Protein AF-A0A1G2HXZ3-F1 (afdb_monomer)

pLDDT: mean 89.96, std 11.36, range [38.47, 98.25]

Sequence (134 aa):
MKKTKTIWNWTISREELRNQVENYQDLKITKSYKRISVLIVSILLGFSIILALFGVYANIQDILYSLIIYIPILIFVYRGHRWAIITLIILWTVEKGYQLMLVGNIAPIIWWIIVMPYFYKALQVENERKRNIN

Radius of gyration: 16.01 Å; Cα contacts (8 Å, |Δi|>4): 112; chains: 1; bounding box: 40×25×49 Å

Organism: NCBI:txid1802206

Secondary structure (DSSP, 8-state):
------TT--PPPHHHHHHHHHTTTTS-TTT-HHHHHHHHHHHHHHHHHHHHHTTSS--HHHHHHHHHHHHHHHHHHHTT-HHHHHHHHHHHHHHHHHHHHHH-SSHHHHHHHHHHHHHHHHHHHHHHHHHHH-

Mean predicted aligned error: 4.97 Å

Foldseek 3Di:
DPPDPDLQDLDDDPVLLVCCLVCVPVDDLVSHLLSVLLVVVVVVLVVVCVCCVVVRHDPNVVSVVVCVVVVVLSVCSNVLPLVSLVVVLVVLVVVLVVVCVVPVDCVSVVVCSNNVSSSSSSNSSSVVNVVVVD

Solvent-accessible surface area (backbone atoms only — not comparable to full-atom values): 7436 Å² total; per-residue (Å²): 130,87,77,75,90,50,73,84,53,62,71,74,53,71,70,58,42,50,50,52,48,75,40,56,85,76,47,52,56,94,71,29,41,39,41,39,39,38,49,54,51,53,50,51,52,53,52,51,52,56,36,18,78,72,68,75,75,48,61,60,67,62,51,52,58,48,46,70,59,46,50,61,37,40,55,36,23,62,74,61,38,62,67,31,44,51,49,50,54,49,51,53,49,51,52,32,52,52,47,29,72,74,69,72,52,66,63,38,58,54,53,45,57,62,50,46,32,37,50,52,39,24,46,52,39,45,51,51,46,54,58,75,74,107

Structure (mmCIF, N/CA/C/O backbone):
data_AF-A0A1G2HXZ3-F1
#
_entry.id   AF-A0A1G2HXZ3-F1
#
loop_
_atom_site.group_PDB
_atom_site.id
_atom_site.type_symbo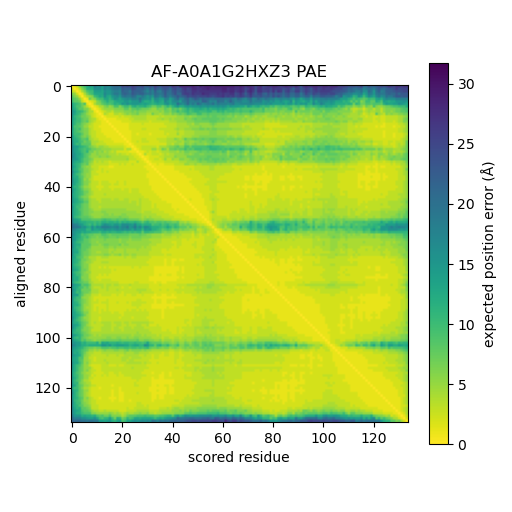l
_atom_site.label_atom_id
_atom_site.label_alt_id
_atom_site.label_comp_id
_atom_site.label_asym_id
_atom_site.label_entity_id
_atom_site.label_seq_id
_atom_site.pdbx_PDB_ins_code
_atom_site.Cartn_x
_atom_site.Cartn_y
_atom_site.Cartn_z
_atom_site.occupancy
_atom_site.B_iso_or_equiv
_atom_site.auth_seq_id
_atom_site.auth_comp_id
_atom_site.auth_asym_id
_atom_site.auth_atom_id
_atom_site.pdbx_PDB_model_num
ATOM 1 N N . MET A 1 1 ? 5.481 7.348 28.543 1.00 39.91 1 MET A N 1
ATOM 2 C CA . MET A 1 1 ? 6.538 7.510 27.514 1.00 39.91 1 MET A CA 1
ATOM 3 C C . MET A 1 1 ? 5.896 7.642 26.139 1.00 39.91 1 MET A C 1
ATOM 5 O O . MET A 1 1 ? 5.218 6.714 25.713 1.00 39.91 1 MET A O 1
ATOM 9 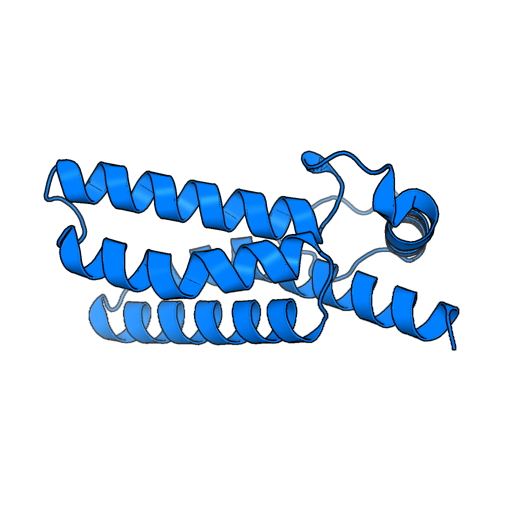N N . LYS A 1 2 ? 6.074 8.778 25.448 1.00 38.47 2 LYS A N 1
ATOM 10 C CA . LYS A 1 2 ? 5.674 8.918 24.036 1.00 38.47 2 LYS A CA 1
ATOM 11 C C . LYS A 1 2 ? 6.557 7.980 23.206 1.00 38.47 2 LYS A C 1
ATOM 13 O O . LYS A 1 2 ? 7.749 8.237 23.080 1.00 38.47 2 LYS A O 1
ATOM 18 N N . LYS A 1 3 ? 5.999 6.876 22.693 1.00 49.91 3 LYS A N 1
ATOM 19 C CA . LYS A 1 3 ? 6.715 5.999 21.752 1.00 49.91 3 LYS A CA 1
ATOM 20 C C . LYS A 1 3 ? 7.095 6.836 20.531 1.00 49.91 3 LYS A C 1
ATOM 22 O O . LYS A 1 3 ? 6.227 7.445 19.906 1.00 49.91 3 LYS A O 1
ATOM 27 N N . THR A 1 4 ? 8.385 6.912 20.231 1.00 47.41 4 THR A N 1
ATOM 28 C CA . THR A 1 4 ? 8.891 7.589 19.039 1.00 47.41 4 THR A CA 1
ATOM 29 C C . THR A 1 4 ? 8.277 6.938 17.798 1.00 47.41 4 THR A C 1
ATOM 31 O O . THR A 1 4 ? 8.188 5.714 17.695 1.00 47.41 4 THR A O 1
ATOM 34 N N . LYS A 1 5 ? 7.782 7.761 16.865 1.00 56.19 5 LYS A N 1
ATOM 35 C CA . LYS A 1 5 ? 7.239 7.304 15.579 1.00 56.19 5 LYS A CA 1
ATOM 36 C C . LYS A 1 5 ? 8.394 6.915 14.657 1.00 56.19 5 LYS A C 1
ATOM 38 O O . LYS A 1 5 ? 8.730 7.642 13.732 1.00 56.19 5 LYS A O 1
ATOM 43 N N . THR A 1 6 ? 9.041 5.795 14.940 1.00 61.72 6 THR A N 1
ATOM 44 C CA . THR A 1 6 ? 10.012 5.187 14.032 1.00 61.72 6 THR A CA 1
ATOM 45 C C . THR A 1 6 ? 9.283 4.416 12.935 1.00 61.72 6 THR A C 1
ATOM 47 O O . THR A 1 6 ? 8.293 3.730 13.194 1.00 61.72 6 THR A O 1
ATOM 50 N N . ILE A 1 7 ? 9.806 4.490 11.706 1.00 60.94 7 ILE A N 1
ATOM 51 C CA . ILE A 1 7 ? 9.363 3.669 10.561 1.00 60.94 7 ILE A CA 1
ATOM 52 C C . ILE A 1 7 ? 9.448 2.159 10.854 1.00 60.94 7 ILE A C 1
ATOM 54 O O . ILE A 1 7 ? 8.723 1.367 10.273 1.00 60.94 7 ILE A O 1
ATOM 58 N N . TRP A 1 8 ? 10.266 1.781 11.839 1.00 65.88 8 TRP A N 1
ATOM 59 C CA . TRP A 1 8 ? 10.457 0.420 12.340 1.00 65.88 8 TRP A CA 1
ATOM 60 C C . TRP A 1 8 ? 9.366 -0.074 13.294 1.00 65.88 8 TRP A C 1
ATOM 62 O O . TRP A 1 8 ? 9.415 -1.220 13.732 1.00 65.88 8 TRP A O 1
ATOM 72 N N . ASN A 1 9 ? 8.392 0.758 13.667 1.00 78.38 9 ASN A N 1
ATOM 73 C CA . ASN A 1 9 ? 7.335 0.318 14.568 1.00 78.38 9 ASN A CA 1
ATOM 74 C C . ASN A 1 9 ? 6.156 -0.276 13.785 1.00 78.38 9 ASN A C 1
ATOM 76 O O . ASN A 1 9 ? 5.306 0.456 13.274 1.00 78.38 9 ASN A O 1
ATOM 80 N N . TRP A 1 10 ? 6.076 -1.605 13.769 1.00 82.44 10 TRP A N 1
ATOM 81 C CA . TRP A 1 10 ? 4.990 -2.392 13.168 1.00 82.44 10 TRP A CA 1
ATOM 82 C C . TRP A 1 10 ? 3.729 -2.457 14.037 1.00 82.44 10 TRP A C 1
ATOM 84 O O . TRP A 1 10 ? 2.664 -2.869 13.579 1.00 82.44 10 TRP A O 1
ATOM 94 N N . THR A 1 11 ? 3.830 -2.035 15.297 1.00 84.56 11 THR A N 1
ATOM 95 C CA . THR A 1 11 ? 2.722 -2.075 16.252 1.00 84.56 11 THR A CA 1
ATOM 96 C C . THR A 1 11 ? 2.052 -0.716 16.368 1.00 84.56 11 THR A C 1
ATOM 98 O O . THR A 1 11 ? 2.704 0.333 16.368 1.00 84.56 11 THR A O 1
ATOM 101 N N . ILE A 1 12 ? 0.731 -0.726 16.478 1.00 87.62 12 ILE A N 1
ATOM 102 C CA . ILE A 1 12 ? -0.042 0.448 16.865 1.00 87.62 12 ILE A CA 1
ATOM 103 C C . ILE A 1 12 ? -0.159 0.496 18.395 1.00 87.62 12 ILE A C 1
ATOM 105 O O . ILE A 1 12 ? -0.265 -0.539 19.058 1.00 87.62 12 ILE A O 1
ATOM 109 N N . SER A 1 13 ? -0.108 1.688 18.992 1.00 90.38 13 SER A N 1
ATOM 110 C CA . SER A 1 13 ? -0.428 1.814 20.418 1.00 90.38 13 SER A CA 1
ATOM 111 C C . SER A 1 13 ? -1.935 1.629 20.626 1.00 90.38 13 SER A C 1
ATOM 113 O O . SER A 1 13 ? -2.724 1.935 19.736 1.00 90.38 13 SER A O 1
ATOM 115 N N . ARG A 1 14 ? -2.360 1.154 21.805 1.00 87.81 14 ARG A N 1
ATOM 116 C CA . ARG A 1 14 ? -3.796 0.986 22.100 1.00 87.81 14 ARG A CA 1
ATOM 117 C C . ARG A 1 14 ? -4.575 2.296 21.979 1.00 87.81 14 ARG A C 1
ATOM 119 O O . ARG A 1 14 ? -5.673 2.299 21.446 1.00 87.81 14 ARG A O 1
ATOM 126 N N . GLU A 1 15 ? -3.992 3.396 22.446 1.00 89.88 15 GLU A N 1
ATOM 127 C CA . GLU A 1 15 ? -4.592 4.730 22.352 1.00 89.88 15 GLU A CA 1
ATOM 128 C C . GLU A 1 15 ? -4.757 5.176 20.893 1.00 89.88 15 GLU A C 1
ATOM 130 O O . GLU A 1 15 ? -5.817 5.661 20.503 1.00 89.88 15 GLU A O 1
ATOM 135 N N . GLU A 1 16 ? -3.734 4.956 20.061 1.00 90.88 16 GLU A N 1
ATOM 136 C CA . GLU A 1 16 ? -3.788 5.304 18.643 1.00 90.88 16 GLU A CA 1
ATOM 137 C C . GLU A 1 16 ? -4.776 4.415 17.886 1.00 90.88 16 GLU A C 1
ATOM 139 O O . GLU A 1 16 ? -5.541 4.921 17.073 1.00 90.88 16 GLU A O 1
ATOM 144 N N . LEU A 1 17 ? -4.812 3.116 18.187 1.00 92.44 17 LEU A N 1
ATOM 145 C CA . LEU A 1 17 ? -5.774 2.173 17.622 1.00 92.44 17 LEU A CA 1
ATOM 146 C C . LEU A 1 17 ? -7.205 2.551 17.978 1.00 92.44 17 LEU A C 1
ATOM 148 O O . LEU A 1 17 ? -8.048 2.624 17.088 1.00 92.44 17 LEU A O 1
ATOM 152 N N . ARG A 1 18 ? -7.460 2.867 19.250 1.00 91.94 18 ARG A N 1
ATOM 153 C CA . ARG A 1 18 ? -8.768 3.337 19.703 1.00 91.94 18 ARG A CA 1
ATOM 154 C C . ARG A 1 18 ? -9.183 4.596 18.945 1.00 91.94 18 ARG A C 1
ATOM 156 O O . ARG A 1 18 ? -10.257 4.617 18.361 1.00 91.94 18 ARG A O 1
ATOM 163 N N . ASN A 1 19 ? -8.295 5.584 18.839 1.00 93.00 19 ASN A N 1
ATOM 164 C CA . ASN A 1 19 ? -8.565 6.804 18.081 1.00 93.00 19 ASN A CA 1
ATOM 165 C C . ASN A 1 19 ? -8.838 6.540 16.584 1.00 93.00 19 ASN A C 1
ATOM 167 O O . ASN A 1 19 ? -9.678 7.211 15.991 1.00 93.00 19 ASN A O 1
ATOM 171 N N . GLN A 1 20 ? -8.152 5.573 15.963 1.00 93.69 20 GLN A N 1
ATOM 172 C CA . GLN A 1 20 ? -8.405 5.171 14.570 1.00 93.69 20 GLN A CA 1
ATOM 173 C C . GLN A 1 20 ? -9.782 4.539 14.373 1.00 93.69 20 GLN A C 1
ATOM 175 O O . GLN A 1 20 ? -10.377 4.717 13.312 1.00 93.69 20 GLN A O 1
ATOM 180 N N . VAL A 1 21 ? -10.261 3.789 15.364 1.00 93.44 21 VAL A N 1
ATOM 181 C CA . VAL A 1 21 ? -11.560 3.111 15.320 1.00 93.44 21 VAL A CA 1
ATOM 182 C C . VAL A 1 21 ? -12.701 4.071 15.672 1.00 93.44 21 VAL A C 1
ATOM 184 O O . VAL A 1 21 ? -13.702 4.084 14.965 1.00 93.44 21 VAL A O 1
ATOM 187 N N . GLU A 1 22 ? -12.547 4.898 16.707 1.00 92.38 22 GLU A N 1
ATOM 188 C CA . GLU A 1 22 ? -13.573 5.854 17.154 1.00 92.38 22 GLU A CA 1
ATOM 189 C C . GLU A 1 22 ? -13.775 6.993 16.146 1.00 92.38 22 GLU A C 1
ATOM 191 O O . GLU A 1 22 ? -14.900 7.280 15.755 1.00 92.38 22 GLU A O 1
ATOM 196 N N . ASN A 1 23 ? -12.688 7.590 15.645 1.00 92.19 23 ASN A N 1
ATOM 197 C CA . ASN A 1 23 ? -12.739 8.719 14.704 1.00 92.19 23 ASN A CA 1
ATOM 198 C C . ASN A 1 23 ? -12.570 8.266 13.242 1.00 92.19 23 ASN A C 1
ATOM 200 O O . ASN A 1 23 ? -11.978 8.958 12.410 1.00 92.19 23 ASN A O 1
ATOM 204 N N . TYR A 1 24 ? -13.045 7.062 12.919 1.00 89.31 24 TYR A N 1
ATOM 205 C CA . TYR A 1 24 ? -12.722 6.356 11.678 1.00 89.31 24 TYR A CA 1
ATOM 206 C C . TYR A 1 24 ? -13.043 7.135 10.388 1.00 89.31 24 TYR A C 1
ATOM 208 O O . TYR A 1 24 ? -12.296 7.047 9.405 1.00 89.31 24 TYR A O 1
ATOM 216 N N . GLN A 1 25 ? -14.142 7.896 10.375 1.00 88.00 25 GLN A N 1
ATOM 217 C CA . GLN A 1 25 ? -14.547 8.710 9.220 1.00 88.00 25 GLN A CA 1
ATOM 218 C C . GLN A 1 25 ? -13.900 10.104 9.226 1.00 88.00 25 GLN A C 1
ATOM 220 O O . GLN A 1 25 ? -13.516 10.608 8.161 1.00 88.00 25 GLN A O 1
ATOM 225 N N . ASP A 1 26 ? -13.696 10.668 10.417 1.00 90.25 26 ASP A N 1
ATOM 226 C CA . ASP A 1 26 ? -13.281 12.060 10.636 1.00 90.25 26 ASP A CA 1
ATOM 227 C C . ASP A 1 26 ? -11.762 12.263 10.564 1.00 90.25 26 ASP A C 1
ATOM 229 O O . ASP A 1 26 ? -11.262 13.375 10.362 1.00 90.25 26 ASP A O 1
ATOM 233 N N . LEU A 1 27 ? -10.981 11.187 10.693 1.00 90.50 27 LEU 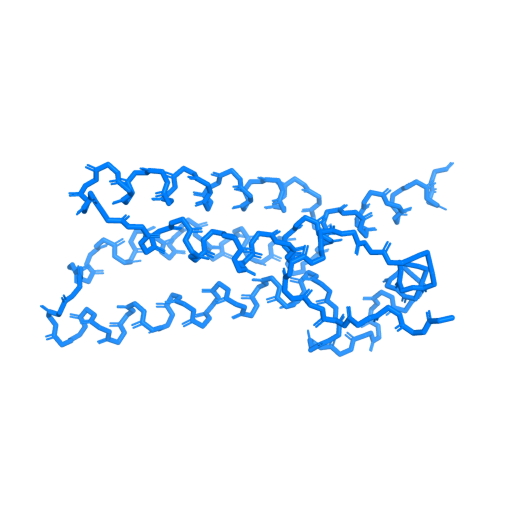A N 1
ATOM 234 C CA . LEU A 1 27 ? -9.528 11.270 10.611 1.00 90.50 27 LEU A CA 1
ATOM 235 C C . LEU A 1 27 ? -9.057 11.710 9.225 1.00 90.50 27 LEU A C 1
ATOM 237 O O . LEU A 1 27 ? -9.255 11.024 8.225 1.00 90.50 27 LEU A O 1
ATOM 241 N N . LYS A 1 28 ? -8.310 12.817 9.177 1.00 90.31 28 LYS A N 1
ATOM 242 C CA . LYS A 1 28 ? -7.645 13.315 7.960 1.00 90.31 28 LYS A CA 1
ATOM 243 C C . LYS A 1 28 ? -6.826 12.220 7.258 1.00 90.31 28 LYS A C 1
ATOM 245 O O . LYS A 1 28 ? -6.303 11.308 7.901 1.00 90.31 28 LYS A O 1
ATOM 250 N N . ILE A 1 29 ? -6.650 12.356 5.939 1.00 83.94 29 ILE A N 1
ATOM 251 C CA . ILE A 1 29 ? -5.886 11.412 5.096 1.00 83.94 29 ILE A CA 1
ATOM 252 C C . ILE A 1 29 ? -4.497 11.114 5.679 1.00 83.94 29 ILE A C 1
ATOM 254 O O . ILE A 1 29 ? -4.098 9.960 5.725 1.00 83.94 29 ILE A O 1
ATOM 258 N N . THR A 1 30 ? -3.806 12.126 6.208 1.00 85.38 30 THR A N 1
ATOM 259 C CA . THR A 1 30 ? -2.459 12.006 6.796 1.00 85.38 30 THR A CA 1
ATOM 260 C C . THR A 1 30 ? -2.415 11.327 8.165 1.00 85.38 30 THR A C 1
ATOM 262 O O . THR A 1 30 ? -1.332 11.077 8.691 1.00 85.38 30 THR A O 1
ATOM 265 N N . LYS A 1 31 ? -3.573 11.050 8.771 1.00 89.38 31 LYS A N 1
ATOM 266 C CA . LYS A 1 31 ? -3.680 10.381 10.071 1.00 89.38 31 LYS A CA 1
ATOM 267 C C . LYS A 1 31 ? -4.265 8.982 9.956 1.00 89.38 31 LYS A C 1
ATOM 269 O O . LYS A 1 31 ? -3.917 8.141 10.768 1.00 89.38 31 LYS A O 1
ATOM 274 N N . SER A 1 32 ? -5.133 8.719 8.984 1.00 93.94 32 SER A N 1
ATOM 275 C CA . SER A 1 32 ? -5.804 7.425 8.845 1.00 93.94 32 SER A CA 1
ATOM 276 C C . SER A 1 32 ? -4.912 6.395 8.151 1.00 93.94 32 SER A C 1
ATOM 278 O O . SER A 1 32 ? -4.549 6.587 6.993 1.00 93.94 32 SER A O 1
ATOM 280 N N . TYR A 1 33 ? -4.602 5.272 8.807 1.00 95.00 33 TYR A N 1
ATOM 281 C CA . TYR A 1 33 ? -3.680 4.271 8.244 1.00 95.00 33 TYR A CA 1
ATOM 282 C C . TYR A 1 33 ? -4.142 3.697 6.897 1.00 95.00 33 TYR A C 1
ATOM 284 O O . TYR A 1 33 ? -3.318 3.522 5.999 1.00 95.00 33 TYR A O 1
ATOM 292 N N . LYS A 1 34 ? -5.451 3.486 6.693 1.00 94.56 34 LYS A N 1
ATOM 293 C CA . LYS A 1 34 ? -5.981 3.046 5.387 1.00 94.56 34 LYS A CA 1
ATOM 294 C C . LYS A 1 34 ? -5.774 4.107 4.298 1.00 94.56 34 LYS A C 1
ATOM 296 O O . LYS A 1 34 ? -5.401 3.778 3.179 1.00 94.56 34 LYS A O 1
ATOM 301 N N . ARG A 1 35 ? -5.972 5.391 4.631 1.00 95.25 35 ARG A N 1
ATOM 302 C CA . ARG A 1 35 ? -5.835 6.505 3.679 1.00 95.25 35 ARG A CA 1
ATOM 303 C C . ARG A 1 35 ? -4.362 6.788 3.380 1.00 95.25 35 ARG A C 1
ATOM 305 O O . ARG A 1 35 ? -4.035 7.043 2.230 1.00 95.25 35 ARG A O 1
ATOM 312 N N . ILE A 1 36 ? -3.480 6.662 4.375 1.00 95.88 36 ILE A N 1
ATOM 313 C CA . ILE A 1 36 ? -2.022 6.707 4.191 1.00 95.88 36 ILE A CA 1
ATOM 314 C C . ILE A 1 36 ? -1.570 5.574 3.265 1.00 95.88 36 ILE A C 1
ATOM 316 O O . ILE A 1 36 ? -0.802 5.824 2.346 1.00 95.88 36 ILE A O 1
ATOM 320 N N . SER A 1 37 ? -2.078 4.354 3.466 1.00 96.69 37 SER A N 1
ATOM 321 C CA . SER A 1 37 ? -1.763 3.206 2.603 1.00 96.69 37 SER A CA 1
ATOM 322 C C . SER A 1 37 ? -2.118 3.491 1.142 1.00 96.69 37 SER A C 1
ATOM 324 O O . SER A 1 37 ? -1.287 3.296 0.260 1.00 96.69 37 SER A O 1
ATOM 326 N N . VAL A 1 38 ? -3.318 4.032 0.895 1.00 97.44 38 VAL A N 1
ATOM 327 C CA . VAL A 1 38 ? -3.745 4.449 -0.449 1.00 97.44 38 VAL A CA 1
ATOM 328 C C . VAL A 1 38 ? -2.845 5.548 -1.000 1.00 97.44 38 VAL A C 1
ATOM 330 O O . VAL A 1 38 ? -2.377 5.441 -2.126 1.00 97.44 38 VAL A O 1
ATOM 333 N N . LEU A 1 39 ? -2.563 6.576 -0.200 1.00 96.69 39 LEU A N 1
ATOM 334 C CA . LEU A 1 39 ? -1.744 7.708 -0.620 1.00 96.69 39 LEU A CA 1
ATOM 335 C C . LEU A 1 39 ? -0.331 7.275 -1.030 1.00 96.69 39 LEU A C 1
ATOM 337 O O . LEU A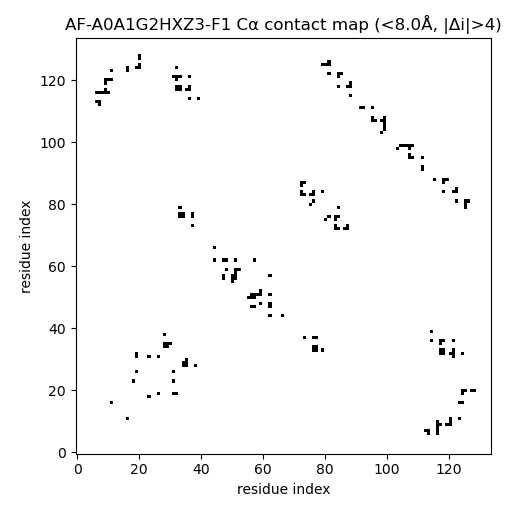 1 39 ? 0.143 7.700 -2.078 1.00 96.69 39 LEU A O 1
ATOM 341 N N . ILE A 1 40 ? 0.321 6.421 -0.236 1.00 95.81 40 ILE A N 1
ATOM 342 C CA . ILE A 1 40 ? 1.667 5.913 -0.530 1.00 95.81 40 ILE A CA 1
ATOM 343 C C . ILE A 1 40 ? 1.671 5.181 -1.871 1.00 95.81 40 ILE A C 1
ATOM 345 O O . ILE A 1 40 ? 2.483 5.502 -2.735 1.00 95.81 40 ILE A O 1
ATOM 349 N N . VAL A 1 41 ? 0.749 4.236 -2.072 1.00 96.44 41 VAL A N 1
ATOM 350 C CA . VAL A 1 41 ? 0.701 3.452 -3.314 1.00 96.44 41 VAL A CA 1
ATOM 351 C C . VAL A 1 41 ? 0.382 4.347 -4.509 1.00 96.44 41 VAL A C 1
ATOM 353 O O . VAL A 1 41 ? 1.053 4.244 -5.530 1.00 96.44 41 VAL A O 1
ATOM 356 N N . SER A 1 42 ? -0.571 5.273 -4.383 1.00 96.31 42 SER A N 1
ATOM 357 C CA . SER A 1 42 ? -0.903 6.212 -5.459 1.00 96.31 42 SER A CA 1
ATOM 358 C C . SER A 1 42 ? 0.276 7.109 -5.843 1.00 96.31 42 SER A C 1
ATOM 360 O O . SER A 1 42 ? 0.503 7.331 -7.030 1.00 96.31 42 SER A O 1
ATOM 362 N N . ILE A 1 43 ? 1.045 7.604 -4.866 1.00 95.88 43 ILE A N 1
ATOM 363 C CA . ILE A 1 43 ? 2.249 8.407 -5.132 1.00 95.88 43 ILE A CA 1
ATOM 364 C C . ILE A 1 43 ? 3.304 7.565 -5.849 1.00 95.88 43 ILE A C 1
ATOM 366 O O . ILE A 1 43 ? 3.886 8.032 -6.823 1.00 95.88 43 ILE A O 1
ATOM 370 N N . LEU A 1 44 ? 3.537 6.330 -5.399 1.00 93.69 44 LEU A N 1
ATOM 371 C CA . LEU A 1 44 ? 4.518 5.445 -6.023 1.00 93.69 44 LEU A CA 1
ATOM 372 C C . LEU A 1 44 ? 4.120 5.072 -7.454 1.00 93.69 44 LEU A C 1
ATOM 374 O O . LEU A 1 44 ? 4.964 5.138 -8.338 1.00 93.69 44 LEU A O 1
ATOM 378 N N . LEU A 1 45 ? 2.841 4.779 -7.708 1.00 93.75 45 LEU A N 1
ATOM 379 C CA . LEU A 1 45 ? 2.329 4.546 -9.061 1.00 93.75 45 LEU A CA 1
ATOM 380 C C . LEU A 1 45 ? 2.483 5.790 -9.944 1.00 93.75 45 LEU A C 1
ATOM 382 O O . LEU A 1 45 ? 2.952 5.682 -11.073 1.00 93.75 45 LEU A O 1
ATOM 386 N N . GLY A 1 46 ? 2.149 6.975 -9.424 1.00 94.25 46 GLY A N 1
ATOM 387 C CA . GLY A 1 46 ? 2.353 8.243 -10.130 1.00 94.25 46 GLY A CA 1
ATOM 388 C C . GLY A 1 46 ? 3.822 8.486 -10.476 1.00 94.25 46 GLY A C 1
ATOM 389 O O . GLY 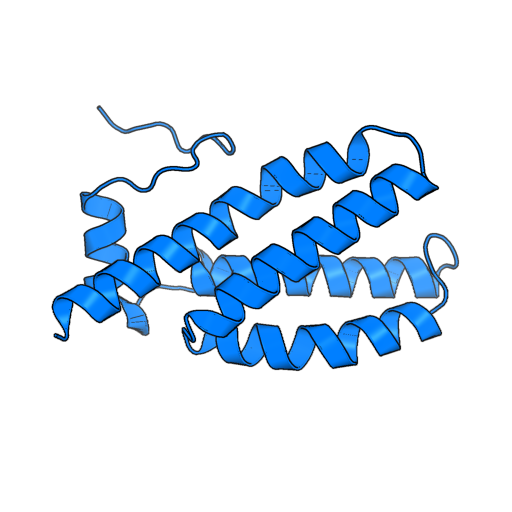A 1 46 ? 4.146 8.855 -11.603 1.00 94.25 46 GLY A O 1
ATOM 390 N N . PHE A 1 47 ? 4.723 8.209 -9.534 1.00 93.19 47 PHE A N 1
ATOM 391 C CA . PHE A 1 47 ? 6.161 8.308 -9.754 1.00 93.19 47 PHE A CA 1
ATOM 392 C C . PHE A 1 47 ? 6.651 7.302 -10.803 1.00 93.19 47 PHE A C 1
ATOM 394 O O . PHE A 1 47 ? 7.413 7.674 -11.692 1.00 93.19 47 PHE A O 1
ATOM 401 N N . SER A 1 48 ? 6.162 6.059 -10.772 1.00 91.12 48 SER A N 1
ATOM 402 C CA . SER A 1 48 ? 6.463 5.057 -11.799 1.00 91.12 48 SER A CA 1
ATOM 403 C C . SER A 1 48 ? 6.007 5.501 -13.191 1.00 91.12 48 SER A C 1
ATOM 405 O O . SER A 1 48 ? 6.773 5.347 -14.140 1.00 91.12 48 SER A O 1
ATOM 407 N N . ILE A 1 49 ? 4.812 6.096 -13.322 1.00 92.94 49 ILE A N 1
ATOM 408 C CA . ILE A 1 49 ? 4.322 6.648 -14.599 1.00 92.94 49 ILE A CA 1
ATOM 409 C C . ILE A 1 49 ? 5.289 7.711 -15.118 1.00 92.94 49 ILE A C 1
ATOM 411 O O . ILE A 1 49 ? 5.698 7.649 -16.275 1.00 92.94 49 ILE A O 1
ATOM 415 N N . ILE A 1 50 ? 5.685 8.660 -14.263 1.00 92.44 50 ILE A N 1
ATOM 416 C CA . ILE A 1 50 ? 6.630 9.719 -14.637 1.00 92.44 50 ILE A CA 1
ATOM 417 C C . ILE A 1 50 ? 7.934 9.102 -15.153 1.00 92.44 50 ILE A C 1
ATOM 419 O O . ILE A 1 50 ? 8.376 9.448 -16.242 1.00 92.44 50 ILE A O 1
ATOM 423 N N . LEU A 1 51 ? 8.521 8.142 -14.431 1.00 90.94 51 LEU A N 1
ATOM 424 C CA . LEU A 1 51 ? 9.764 7.488 -14.858 1.00 90.94 51 LEU A CA 1
ATOM 425 C C . LEU A 1 51 ? 9.631 6.723 -16.184 1.00 90.94 51 LEU A C 1
ATOM 427 O O . LEU A 1 51 ? 10.582 6.699 -16.966 1.00 90.94 51 LEU A O 1
ATOM 431 N N . ALA A 1 52 ? 8.477 6.110 -16.453 1.00 90.88 52 ALA A N 1
ATOM 432 C CA . ALA A 1 52 ? 8.222 5.437 -17.726 1.00 90.88 52 ALA A CA 1
ATOM 433 C C . ALA A 1 52 ? 8.093 6.411 -18.898 1.00 90.88 52 ALA A C 1
ATOM 435 O O . ALA A 1 52 ? 8.577 6.103 -19.984 1.00 90.88 52 ALA A O 1
ATOM 436 N N . LEU A 1 53 ? 7.515 7.599 -18.688 1.00 90.19 53 LEU A N 1
ATOM 437 C CA . LEU A 1 53 ? 7.454 8.638 -19.725 1.00 90.19 53 LEU A CA 1
ATOM 438 C C . LEU A 1 53 ? 8.851 9.105 -20.163 1.00 90.19 53 LEU A C 1
ATOM 440 O O . LEU A 1 53 ? 9.032 9.481 -21.316 1.00 90.19 53 LEU A O 1
ATOM 444 N N . PHE A 1 54 ? 9.840 9.035 -19.267 1.00 91.06 54 PHE A N 1
ATOM 445 C CA . PHE A 1 54 ? 11.246 9.324 -19.568 1.00 91.06 54 PHE A CA 1
ATOM 446 C C . PHE A 1 54 ? 12.066 8.081 -19.969 1.00 91.06 54 PHE A C 1
ATOM 448 O O . PHE A 1 54 ? 13.272 8.193 -20.172 1.00 91.06 54 PHE A O 1
ATOM 455 N N . GLY A 1 55 ? 11.448 6.898 -20.077 1.00 84.19 55 GLY A N 1
ATOM 456 C CA . GLY A 1 55 ? 12.115 5.663 -20.509 1.00 84.19 55 GLY A CA 1
ATOM 457 C C . GLY A 1 55 ? 13.122 5.072 -19.512 1.00 84.19 55 GLY A C 1
ATOM 458 O O . GLY A 1 55 ? 13.977 4.288 -19.910 1.00 84.19 55 GLY A O 1
ATOM 459 N N . VAL A 1 56 ? 13.051 5.439 -18.227 1.00 81.50 56 VAL A N 1
ATOM 460 C CA . VAL A 1 56 ? 14.088 5.104 -17.227 1.00 81.50 56 VAL A CA 1
ATOM 461 C C . VAL A 1 56 ? 13.830 3.777 -16.501 1.00 81.50 56 VAL A C 1
ATOM 463 O O . VAL A 1 56 ? 14.773 3.156 -16.018 1.00 81.50 56 VAL A O 1
ATOM 466 N N . TYR A 1 57 ? 12.570 3.345 -16.376 1.00 71.38 57 TYR A N 1
ATOM 467 C CA . TYR A 1 57 ? 12.203 2.292 -15.414 1.00 71.38 57 TYR A CA 1
ATOM 468 C C . TYR A 1 57 ? 11.389 1.127 -15.988 1.00 71.38 57 TYR A C 1
ATOM 470 O O . TYR A 1 57 ? 11.742 -0.028 -15.771 1.00 71.38 57 TYR A O 1
ATOM 478 N N . ALA A 1 58 ? 10.291 1.407 -16.687 1.00 77.06 58 ALA A N 1
ATOM 479 C CA . ALA A 1 58 ? 9.398 0.384 -17.225 1.00 77.06 58 ALA A CA 1
ATOM 480 C C . ALA A 1 58 ? 8.726 0.887 -18.502 1.00 77.06 58 ALA A C 1
ATOM 482 O O . ALA A 1 58 ? 8.622 2.098 -18.715 1.00 77.06 58 ALA A O 1
ATOM 483 N N . ASN A 1 59 ? 8.240 -0.039 -19.330 1.00 87.50 59 ASN A N 1
ATOM 484 C CA . ASN A 1 59 ? 7.381 0.322 -20.447 1.00 87.50 59 ASN A CA 1
ATOM 485 C C . ASN A 1 59 ? 6.047 0.860 -19.903 1.00 87.50 59 ASN A C 1
ATOM 487 O O . ASN A 1 59 ? 5.507 0.351 -18.917 1.00 87.50 59 ASN A O 1
ATOM 491 N N . ILE A 1 60 ? 5.491 1.881 -20.557 1.00 88.50 60 ILE A N 1
ATOM 492 C CA . ILE A 1 60 ? 4.192 2.449 -20.192 1.00 88.50 60 ILE A CA 1
ATOM 493 C C . ILE A 1 60 ? 3.079 1.388 -20.184 1.00 88.50 60 ILE A C 1
ATOM 495 O O . ILE A 1 60 ? 2.183 1.458 -19.346 1.00 88.50 60 ILE A O 1
ATOM 499 N N . GLN A 1 61 ? 3.158 0.371 -21.051 1.00 90.00 61 GLN A N 1
ATOM 500 C CA . GLN A 1 61 ? 2.183 -0.724 -21.105 1.00 90.00 61 GLN A CA 1
ATOM 501 C C . GLN A 1 61 ? 2.135 -1.531 -19.797 1.00 90.00 61 GLN A C 1
ATOM 503 O O . GLN A 1 61 ? 1.048 -1.775 -19.274 1.00 90.00 61 GLN A O 1
ATOM 508 N N . ASP A 1 62 ? 3.290 -1.862 -19.211 1.00 88.31 62 ASP A N 1
ATOM 509 C CA . ASP A 1 62 ? 3.372 -2.613 -17.947 1.00 88.31 62 ASP A CA 1
ATOM 510 C C . ASP A 1 62 ? 2.757 -1.827 -16.781 1.00 88.31 62 ASP A C 1
ATOM 512 O O . ASP A 1 62 ? 2.094 -2.375 -15.891 1.00 88.31 62 ASP A O 1
ATOM 516 N N . ILE A 1 63 ? 2.929 -0.504 -16.809 1.00 89.94 63 ILE A N 1
ATOM 517 C CA . ILE A 1 63 ? 2.337 0.392 -15.817 1.00 89.94 63 ILE A CA 1
ATOM 518 C C . ILE A 1 63 ? 0.820 0.452 -15.973 1.00 89.94 63 ILE A C 1
ATOM 520 O O . ILE A 1 63 ? 0.110 0.395 -14.969 1.00 89.94 63 ILE A O 1
ATOM 524 N N . LEU A 1 64 ? 0.303 0.517 -17.202 1.00 91.06 64 LEU A N 1
ATOM 525 C CA . LEU A 1 64 ? -1.141 0.504 -17.444 1.00 91.06 64 LEU A CA 1
ATOM 526 C C . LEU A 1 64 ? -1.789 -0.786 -16.919 1.00 91.06 64 LEU A C 1
ATOM 528 O O . LEU A 1 64 ? -2.821 -0.711 -16.248 1.00 91.06 64 LEU A O 1
ATOM 532 N N . TYR A 1 65 ? -1.166 -1.950 -17.131 1.00 92.12 65 TYR A N 1
ATOM 533 C CA . TYR A 1 65 ? -1.643 -3.207 -16.538 1.00 92.12 65 TYR A CA 1
ATOM 534 C C . TYR A 1 65 ? -1.632 -3.170 -15.009 1.00 92.12 65 TYR A C 1
ATOM 536 O O . TYR A 1 65 ? -2.605 -3.577 -14.369 1.00 92.12 65 TYR A O 1
ATOM 544 N N . SER A 1 66 ? -0.576 -2.613 -14.414 1.00 91.94 66 SER A N 1
ATOM 545 C CA . SER A 1 66 ? -0.498 -2.435 -12.962 1.00 91.94 66 SER A CA 1
ATOM 546 C C . SER A 1 66 ? -1.635 -1.548 -12.439 1.00 91.94 66 SER A C 1
ATOM 548 O O . SER A 1 66 ? -2.253 -1.876 -11.426 1.00 91.94 66 SER A O 1
ATOM 550 N N . LEU A 1 67 ? -1.980 -0.462 -13.139 1.00 93.88 67 LEU A N 1
ATOM 551 C CA . LEU A 1 67 ? -3.078 0.432 -12.749 1.00 93.88 67 LEU A CA 1
ATOM 552 C C . LEU A 1 67 ? -4.441 -0.270 -12.748 1.00 93.88 67 LEU A C 1
ATOM 554 O O . LEU A 1 67 ? -5.221 -0.055 -11.819 1.00 93.88 67 LEU A O 1
ATOM 558 N N . ILE A 1 68 ? -4.715 -1.131 -13.734 1.00 95.88 68 ILE A N 1
ATOM 559 C CA . ILE A 1 68 ? -5.969 -1.903 -13.813 1.00 95.88 68 ILE A CA 1
ATOM 560 C C . ILE A 1 68 ? -6.157 -2.775 -12.564 1.00 95.88 68 ILE A C 1
ATOM 562 O O . ILE A 1 68 ? -7.279 -2.929 -12.085 1.00 95.88 68 ILE A O 1
ATOM 566 N N . ILE A 1 69 ? -5.068 -3.307 -12.007 1.00 95.94 69 ILE A N 1
ATOM 567 C CA . ILE A 1 69 ? -5.099 -4.144 -10.802 1.00 95.94 69 ILE A CA 1
ATOM 568 C C . ILE A 1 69 ? -5.148 -3.282 -9.534 1.00 95.94 69 ILE A C 1
ATOM 570 O O . ILE A 1 69 ? -5.979 -3.509 -8.649 1.00 95.94 69 ILE A O 1
ATOM 574 N N . TYR A 1 70 ? -4.274 -2.280 -9.427 1.00 96.56 70 TYR A N 1
ATOM 575 C CA . TYR A 1 70 ? -4.131 -1.493 -8.205 1.00 96.56 70 TYR A CA 1
ATOM 576 C C . TYR A 1 70 ? -5.317 -0.558 -7.952 1.00 96.56 70 TYR A C 1
ATOM 578 O O . TYR A 1 70 ? -5.749 -0.452 -6.805 1.00 96.56 70 TYR A O 1
ATOM 586 N N . ILE A 1 71 ? -5.885 0.097 -8.971 1.00 97.19 71 ILE A N 1
ATOM 587 C CA . ILE A 1 71 ? -6.965 1.083 -8.775 1.00 97.19 71 ILE A CA 1
ATOM 588 C C . ILE A 1 71 ? -8.179 0.469 -8.048 1.00 97.19 71 ILE A C 1
ATOM 590 O O . ILE A 1 71 ? -8.578 1.023 -7.017 1.00 97.19 71 ILE A O 1
ATOM 594 N N . PRO A 1 72 ? -8.747 -0.675 -8.484 1.00 98.00 72 PRO A N 1
ATOM 595 C CA . PRO A 1 72 ? -9.847 -1.317 -7.766 1.00 98.00 72 PRO A CA 1
ATOM 596 C C . PRO A 1 72 ? -9.492 -1.651 -6.315 1.00 98.00 72 PRO A C 1
ATOM 598 O O . PRO A 1 72 ? -10.261 -1.337 -5.403 1.00 98.00 72 PRO A O 1
ATOM 601 N N . ILE A 1 73 ? -8.309 -2.229 -6.076 1.00 98.19 73 ILE A N 1
ATOM 602 C CA . ILE A 1 73 ? -7.845 -2.581 -4.726 1.00 98.19 73 ILE A CA 1
ATOM 603 C C . ILE A 1 73 ? -7.784 -1.330 -3.848 1.00 98.19 73 ILE A C 1
ATOM 605 O O . ILE A 1 73 ? -8.325 -1.331 -2.741 1.00 98.19 73 ILE A O 1
ATOM 609 N N . LEU A 1 74 ? -7.191 -0.243 -4.343 1.00 98.00 74 LEU A N 1
ATOM 610 C CA . LEU A 1 74 ? -7.059 1.011 -3.604 1.00 98.00 74 LEU A CA 1
ATOM 611 C C . LEU A 1 74 ? -8.413 1.647 -3.278 1.00 98.00 74 LEU A C 1
ATOM 613 O O . LEU A 1 74 ? -8.586 2.149 -2.166 1.00 98.00 74 LEU A O 1
ATOM 617 N N . ILE A 1 75 ? -9.396 1.569 -4.180 1.00 98.00 75 ILE A N 1
ATOM 618 C CA . ILE A 1 75 ? -10.770 2.022 -3.907 1.00 98.00 75 ILE A CA 1
ATOM 619 C C . ILE A 1 75 ? -11.368 1.233 -2.734 1.00 98.00 75 ILE A C 1
ATOM 621 O O . ILE A 1 75 ? -11.932 1.820 -1.803 1.00 98.00 75 ILE A O 1
ATOM 625 N N . PHE A 1 76 ? -11.223 -0.093 -2.727 1.00 97.94 76 PHE A N 1
ATOM 626 C CA . PHE A 1 76 ? -11.731 -0.925 -1.634 1.00 97.94 76 PHE A CA 1
ATOM 627 C C . PHE A 1 76 ? -10.957 -0.732 -0.322 1.00 97.94 76 PHE A C 1
ATOM 629 O O . PHE A 1 76 ? -11.570 -0.730 0.750 1.00 97.94 76 PHE A O 1
ATOM 636 N N . VAL A 1 77 ? -9.643 -0.502 -0.374 1.00 97.75 77 VAL A N 1
ATOM 637 C CA . VAL A 1 77 ? -8.832 -0.143 0.803 1.00 97.75 77 VAL A CA 1
ATOM 638 C C . VAL A 1 77 ? -9.281 1.202 1.372 1.00 97.75 77 VAL A C 1
ATOM 640 O O . VAL A 1 77 ? -9.473 1.320 2.583 1.00 97.75 77 VAL A O 1
ATOM 643 N N . TYR A 1 78 ? -9.539 2.199 0.522 1.00 96.19 78 TYR A N 1
ATOM 644 C CA . TYR A 1 78 ? -10.053 3.503 0.948 1.00 96.19 78 TYR A CA 1
ATOM 645 C C . TYR A 1 78 ? -11.392 3.370 1.695 1.00 96.19 78 TYR A C 1
ATOM 647 O O . TYR A 1 78 ? -11.611 3.998 2.742 1.00 96.19 78 TYR A O 1
ATOM 655 N N . ARG A 1 79 ? -12.261 2.477 1.206 1.00 94.69 79 ARG A N 1
ATOM 656 C CA . ARG A 1 79 ? -13.541 2.112 1.837 1.00 94.69 79 ARG A CA 1
ATOM 657 C C . ARG A 1 79 ? -13.397 1.248 3.098 1.00 94.69 79 ARG A C 1
ATOM 659 O O . ARG A 1 79 ? -14.385 1.042 3.794 1.00 94.69 79 ARG A O 1
ATOM 666 N N . GLY A 1 80 ? -12.196 0.784 3.443 1.00 93.31 80 GLY A N 1
ATOM 667 C CA . GLY A 1 80 ? -11.970 -0.038 4.636 1.00 93.31 80 GLY A CA 1
ATOM 668 C C . GLY A 1 80 ? -12.362 -1.501 4.469 1.00 93.31 80 GLY A C 1
ATOM 669 O O . GLY A 1 80 ? -12.800 -2.145 5.424 1.00 93.31 80 GLY A O 1
ATOM 670 N N . HIS A 1 81 ? -12.277 -2.042 3.255 1.00 95.88 81 HIS A N 1
ATOM 671 C CA . HIS A 1 81 ? -12.554 -3.452 3.029 1.00 95.88 81 HIS A CA 1
ATOM 672 C C . HIS A 1 81 ? -11.356 -4.301 3.480 1.00 95.88 81 HIS A C 1
ATOM 674 O O . HIS A 1 81 ? -10.319 -4.322 2.818 1.00 95.88 81 HIS A O 1
ATOM 680 N N . ARG A 1 82 ? -11.502 -5.037 4.595 1.00 95.56 82 ARG A N 1
ATOM 681 C CA . ARG A 1 82 ? -10.444 -5.898 5.173 1.00 95.56 82 ARG A CA 1
ATOM 682 C C . ARG A 1 82 ? -9.738 -6.764 4.125 1.00 95.56 82 ARG A C 1
ATOM 684 O O . ARG A 1 82 ? -8.513 -6.817 4.110 1.00 95.56 82 ARG A O 1
ATOM 691 N N . TRP A 1 83 ? -10.499 -7.434 3.258 1.00 97.19 83 TRP A N 1
ATOM 692 C CA . TRP A 1 83 ? -9.915 -8.327 2.256 1.00 97.19 83 TRP A CA 1
ATOM 693 C C . TRP A 1 83 ? -9.089 -7.577 1.215 1.00 97.19 83 TRP A C 1
ATOM 695 O O . TRP A 1 83 ? -8.069 -8.096 0.798 1.00 97.19 83 TRP A O 1
ATOM 705 N N . ALA A 1 84 ? -9.445 -6.334 0.879 1.00 98.00 84 ALA A N 1
ATOM 706 C CA . ALA A 1 84 ? -8.647 -5.538 -0.049 1.00 98.00 84 ALA A CA 1
ATOM 707 C C . ALA A 1 84 ? -7.305 -5.118 0.564 1.00 98.00 84 ALA A C 1
ATOM 709 O O . ALA A 1 84 ? -6.305 -5.071 -0.142 1.00 98.00 84 ALA A O 1
ATOM 710 N N . ILE A 1 85 ? -7.253 -4.878 1.880 1.00 98.00 85 ILE A N 1
ATOM 711 C CA . ILE A 1 85 ? -5.986 -4.619 2.585 1.00 98.00 85 ILE A CA 1
ATOM 712 C C . ILE A 1 85 ? -5.099 -5.867 2.567 1.00 98.00 85 ILE A C 1
ATOM 714 O O . ILE A 1 85 ? -3.903 -5.764 2.318 1.00 98.00 85 ILE A O 1
ATOM 718 N N . ILE A 1 86 ? -5.683 -7.049 2.788 1.00 98.25 86 ILE A N 1
ATOM 719 C CA . ILE A 1 86 ? -4.955 -8.324 2.700 1.00 98.25 86 ILE A CA 1
ATOM 720 C C . ILE A 1 86 ? -4.434 -8.542 1.275 1.00 98.25 86 ILE A C 1
ATOM 722 O O . ILE A 1 86 ? -3.257 -8.845 1.099 1.00 98.25 86 ILE A O 1
ATOM 726 N N . THR A 1 87 ? -5.271 -8.331 0.257 1.00 98.19 87 THR A N 1
ATOM 727 C CA . THR A 1 87 ? -4.856 -8.418 -1.148 1.00 98.19 87 THR A CA 1
ATOM 728 C C . THR A 1 87 ? -3.736 -7.431 -1.460 1.00 98.19 87 THR A C 1
ATOM 730 O O . THR A 1 87 ? -2.765 -7.821 -2.098 1.00 98.19 87 THR A O 1
ATOM 733 N N . LEU A 1 88 ? -3.817 -6.189 -0.970 1.00 98.19 88 LEU A N 1
ATOM 734 C CA . LEU A 1 88 ? -2.765 -5.188 -1.148 1.00 98.19 88 LEU A CA 1
ATOM 735 C C . LEU A 1 88 ? -1.436 -5.644 -0.528 1.00 98.19 88 LEU A C 1
ATOM 737 O O . LEU A 1 88 ? -0.394 -5.517 -1.161 1.00 98.19 88 LEU A O 1
ATOM 741 N N . ILE A 1 89 ? -1.475 -6.207 0.682 1.00 98.12 89 ILE A N 1
ATOM 742 C CA . ILE A 1 89 ? -0.300 -6.769 1.362 1.00 98.12 89 ILE A CA 1
ATOM 743 C C . ILE A 1 89 ? 0.339 -7.888 0.533 1.00 98.12 89 ILE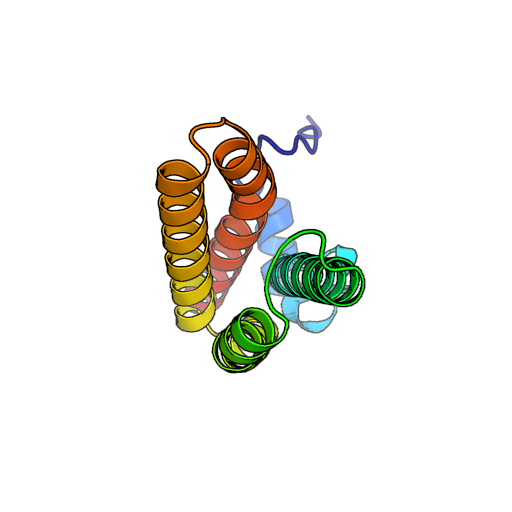 A C 1
ATOM 745 O O . ILE A 1 89 ? 1.559 -7.899 0.352 1.00 98.12 89 ILE A O 1
ATOM 749 N N . ILE A 1 90 ? -0.474 -8.826 0.043 1.00 98.19 90 ILE A N 1
ATOM 750 C CA . ILE A 1 90 ? 0.000 -9.960 -0.756 1.00 98.19 90 ILE A CA 1
ATOM 751 C C . ILE A 1 90 ? 0.613 -9.450 -2.058 1.00 98.19 90 ILE A C 1
ATOM 753 O O . ILE A 1 90 ? 1.759 -9.778 -2.351 1.00 98.19 90 ILE A O 1
ATOM 757 N N . LEU A 1 91 ? -0.114 -8.607 -2.794 1.00 96.94 91 LEU A N 1
ATOM 758 C CA . LEU A 1 91 ? 0.326 -8.062 -4.075 1.00 96.94 91 LEU A CA 1
ATOM 759 C C . LEU A 1 91 ? 1.644 -7.295 -3.931 1.00 96.94 91 LEU A C 1
ATOM 761 O O . LEU A 1 91 ? 2.595 -7.580 -4.652 1.00 96.94 91 LEU A O 1
ATOM 765 N N . TRP A 1 92 ? 1.736 -6.402 -2.941 1.00 96.94 92 TRP A N 1
ATOM 766 C CA . TRP A 1 92 ? 2.958 -5.650 -2.655 1.00 96.94 92 TRP A CA 1
ATOM 767 C C . TRP A 1 92 ? 4.138 -6.566 -2.320 1.00 96.94 92 TRP A C 1
ATOM 769 O O . TRP A 1 92 ? 5.255 -6.350 -2.781 1.00 96.94 92 TRP A O 1
ATOM 779 N N . THR A 1 93 ? 3.903 -7.616 -1.532 1.00 97.44 93 THR A N 1
ATOM 780 C CA . THR A 1 93 ? 4.955 -8.565 -1.144 1.00 97.44 93 THR A CA 1
ATOM 781 C C . THR A 1 93 ? 5.436 -9.391 -2.333 1.00 97.44 93 THR A C 1
ATOM 783 O O . THR A 1 93 ? 6.643 -9.526 -2.523 1.00 97.44 93 THR A O 1
ATOM 786 N N . VAL A 1 94 ? 4.515 -9.899 -3.156 1.00 96.88 94 VAL A N 1
ATOM 787 C CA . VAL A 1 94 ? 4.844 -10.648 -4.377 1.00 96.88 94 VAL A CA 1
ATOM 788 C C . VAL A 1 94 ? 5.616 -9.765 -5.353 1.00 96.88 94 VAL A C 1
ATOM 790 O O . VAL A 1 94 ? 6.650 -10.189 -5.859 1.00 96.88 94 VAL A O 1
ATOM 793 N N . GLU A 1 95 ? 5.179 -8.523 -5.564 1.00 93.69 95 GLU A N 1
ATOM 794 C CA . GLU A 1 95 ? 5.855 -7.581 -6.459 1.00 93.69 95 GLU A CA 1
ATOM 795 C C . GLU A 1 95 ? 7.287 -7.282 -5.996 1.00 93.69 95 GLU A C 1
ATOM 797 O O . GLU A 1 95 ? 8.219 -7.348 -6.796 1.00 93.69 95 GLU A O 1
ATOM 802 N N . LYS A 1 96 ? 7.502 -7.002 -4.701 1.00 94.81 96 LYS A N 1
ATOM 803 C CA . LYS A 1 96 ? 8.856 -6.751 -4.176 1.00 94.81 96 LYS A CA 1
ATOM 804 C C . LYS A 1 96 ? 9.725 -8.003 -4.160 1.00 94.81 96 LYS A C 1
ATOM 806 O O . LYS A 1 96 ? 10.921 -7.888 -4.417 1.00 94.81 96 LYS A O 1
ATOM 811 N N . GLY A 1 97 ? 9.142 -9.180 -3.934 1.00 95.25 97 GLY A N 1
ATOM 812 C CA . GLY A 1 97 ? 9.833 -10.461 -4.085 1.00 95.25 97 GLY A CA 1
ATOM 813 C C . GLY A 1 97 ? 10.289 -10.699 -5.526 1.00 95.25 97 GLY A C 1
ATOM 814 O O . GLY A 1 97 ? 11.456 -11.000 -5.760 1.00 95.25 97 GLY A O 1
ATOM 815 N N . TYR A 1 98 ? 9.405 -10.472 -6.498 1.00 93.31 98 TYR A N 1
ATOM 816 C CA . TYR A 1 98 ? 9.733 -10.576 -7.920 1.00 93.31 98 TYR A CA 1
ATOM 817 C C . TYR A 1 98 ? 10.805 -9.559 -8.336 1.00 93.31 98 TYR A C 1
ATOM 819 O O . TYR A 1 98 ? 11.795 -9.917 -8.969 1.00 93.31 98 TYR A O 1
ATOM 827 N N . GLN A 1 99 ? 10.679 -8.302 -7.904 1.00 91.50 99 GLN A N 1
ATOM 828 C CA . GLN A 1 99 ? 11.670 -7.261 -8.177 1.00 91.50 99 GLN A CA 1
ATOM 829 C C . GLN A 1 99 ? 13.046 -7.591 -7.578 1.00 91.50 99 GLN A C 1
ATOM 831 O O . GLN A 1 99 ? 14.071 -7.336 -8.209 1.00 91.50 99 GLN A O 1
ATOM 836 N N . LEU A 1 100 ? 13.080 -8.178 -6.378 1.00 94.19 100 LEU A N 1
ATOM 837 C CA . LEU A 1 100 ? 14.314 -8.648 -5.751 1.00 94.19 100 LEU A CA 1
ATOM 838 C C . LEU A 1 100 ? 14.996 -9.734 -6.596 1.00 94.19 100 LEU A C 1
ATOM 840 O O . LEU A 1 100 ? 16.208 -9.668 -6.783 1.00 94.19 100 LEU A O 1
ATOM 844 N N . MET A 1 101 ? 14.227 -10.684 -7.141 1.00 93.31 101 MET A N 1
ATOM 845 C CA . MET A 1 101 ? 14.753 -11.739 -8.018 1.00 93.31 101 MET A CA 1
ATOM 846 C C . MET A 1 101 ? 15.309 -11.190 -9.338 1.00 93.31 101 MET A C 1
ATOM 848 O O . MET A 1 101 ? 16.290 -11.727 -9.843 1.00 93.31 101 MET A O 1
ATOM 852 N N . LEU A 1 102 ? 14.707 -10.129 -9.886 1.00 89.81 102 LEU A N 1
ATOM 853 C CA . LEU A 1 102 ? 15.147 -9.524 -11.147 1.00 89.81 102 LEU A CA 1
ATOM 854 C C 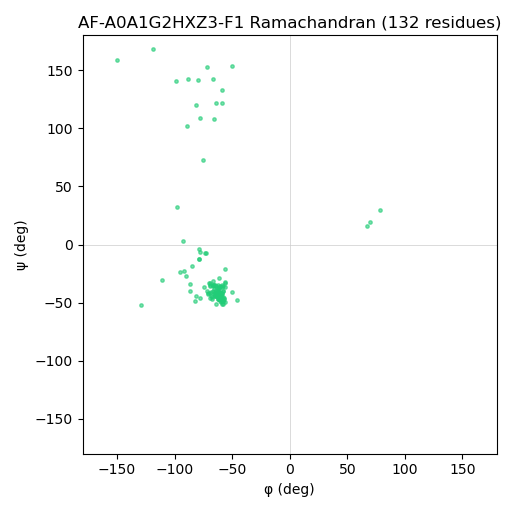. LEU A 1 102 ? 16.387 -8.636 -11.001 1.00 89.81 102 LEU A C 1
ATOM 856 O O . LEU A 1 102 ? 17.287 -8.695 -11.833 1.00 89.81 102 LEU A O 1
ATOM 860 N N . VAL A 1 103 ? 16.413 -7.769 -9.985 1.00 87.19 103 VAL A N 1
ATOM 861 C CA . VAL A 1 103 ? 17.433 -6.709 -9.868 1.00 87.19 103 VAL A CA 1
ATOM 862 C C . VAL A 1 103 ? 18.610 -7.142 -8.986 1.00 87.19 103 VAL A C 1
ATOM 864 O O . VAL A 1 103 ? 19.703 -6.592 -9.101 1.00 87.19 103 VAL A O 1
ATOM 867 N N . GLY A 1 104 ? 18.411 -8.113 -8.088 1.00 86.69 104 GLY A N 1
ATOM 868 C CA . GLY A 1 104 ? 19.479 -8.679 -7.255 1.00 86.69 104 GLY A CA 1
ATOM 869 C C . GLY A 1 104 ? 20.077 -7.720 -6.217 1.00 86.69 104 GLY A C 1
ATOM 870 O O . GLY A 1 104 ? 21.151 -7.991 -5.687 1.00 86.69 104 GLY A O 1
ATOM 871 N N . ASN A 1 105 ? 19.412 -6.598 -5.912 1.00 91.56 105 ASN A N 1
ATOM 872 C CA . ASN A 1 105 ? 19.863 -5.629 -4.909 1.00 91.56 105 ASN A CA 1
ATOM 873 C C . ASN A 1 105 ? 18.854 -5.463 -3.762 1.00 91.56 105 ASN A C 1
ATOM 875 O O . ASN A 1 105 ? 17.714 -5.910 -3.835 1.00 91.56 105 ASN A O 1
ATOM 879 N N . ILE A 1 106 ? 19.273 -4.792 -2.687 1.00 93.94 106 ILE A N 1
ATOM 880 C CA . ILE A 1 106 ? 18.479 -4.652 -1.455 1.00 93.94 106 ILE A CA 1
ATOM 881 C C . ILE A 1 106 ? 17.349 -3.611 -1.535 1.00 93.94 106 ILE A C 1
ATOM 883 O O . ILE A 1 106 ? 16.554 -3.505 -0.599 1.00 93.94 106 ILE A O 1
ATOM 887 N N . ALA A 1 107 ? 17.245 -2.831 -2.615 1.00 91.94 107 ALA A N 1
ATOM 888 C CA . ALA A 1 107 ? 16.282 -1.732 -2.700 1.00 91.94 107 ALA A CA 1
ATOM 889 C C . ALA A 1 107 ? 14.811 -2.187 -2.560 1.00 91.94 107 ALA A C 1
ATOM 891 O O . ALA A 1 107 ? 14.077 -1.538 -1.808 1.00 91.94 107 ALA A O 1
ATOM 892 N N . PRO A 1 108 ? 14.354 -3.302 -3.174 1.00 93.75 108 PRO A N 1
ATOM 893 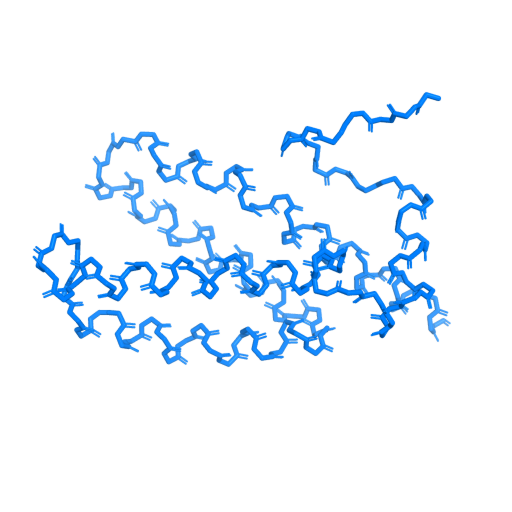C CA . PRO A 1 108 ? 12.988 -3.798 -2.987 1.00 93.75 108 PRO A CA 1
ATOM 894 C C . PRO A 1 108 ? 12.674 -4.160 -1.531 1.00 93.75 108 PRO A C 1
ATOM 896 O O . PRO A 1 108 ? 11.567 -3.899 -1.063 1.00 93.75 108 PRO A O 1
ATOM 899 N N . ILE A 1 109 ? 13.657 -4.690 -0.792 1.00 94.94 109 ILE A N 1
ATOM 900 C CA . ILE A 1 109 ? 13.522 -5.030 0.633 1.00 94.94 109 ILE A CA 1
ATOM 901 C C . ILE A 1 109 ? 13.357 -3.757 1.466 1.00 94.94 109 ILE A C 1
ATOM 903 O O . ILE A 1 109 ? 12.475 -3.687 2.321 1.00 94.94 109 ILE A O 1
ATOM 907 N N . ILE A 1 110 ? 14.166 -2.729 1.196 1.00 93.62 110 ILE 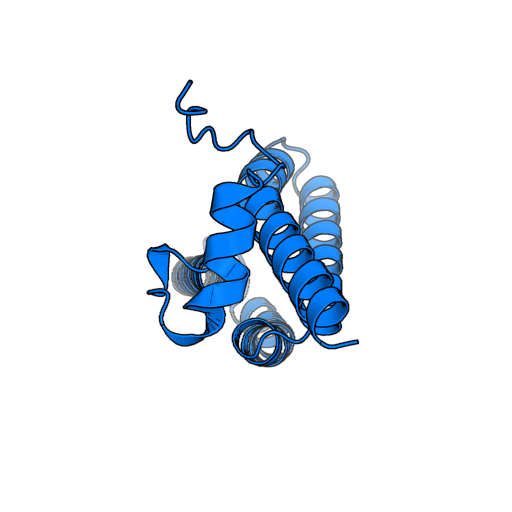A N 1
ATOM 908 C CA . ILE A 1 110 ? 14.083 -1.438 1.894 1.00 93.62 110 ILE A CA 1
ATOM 909 C C . ILE A 1 110 ? 12.694 -0.821 1.699 1.00 93.62 110 ILE A C 1
ATOM 911 O O . ILE A 1 110 ? 12.036 -0.450 2.672 1.00 93.62 110 ILE A O 1
ATOM 915 N N . TRP A 1 111 ? 12.212 -0.764 0.455 1.00 92.12 111 TRP A N 1
ATOM 916 C CA . TRP A 1 111 ? 10.875 -0.249 0.156 1.00 92.12 111 TRP A CA 1
ATOM 917 C C . TRP A 1 111 ? 9.771 -1.077 0.807 1.00 92.12 111 TRP A C 1
ATOM 919 O O . TRP A 1 111 ? 8.799 -0.512 1.314 1.00 92.12 111 TRP A O 1
ATOM 929 N N . TRP A 1 112 ? 9.927 -2.400 0.846 1.00 95.31 112 TRP A N 1
ATOM 930 C CA . TRP A 1 112 ? 8.990 -3.270 1.541 1.00 95.31 112 TRP A CA 1
ATOM 931 C C . TRP A 1 112 ? 8.920 -2.935 3.037 1.00 95.31 112 TRP A C 1
ATOM 933 O O . TRP A 1 112 ? 7.828 -2.693 3.548 1.00 95.31 112 TRP A O 1
ATOM 943 N N . ILE A 1 113 ? 10.065 -2.807 3.716 1.00 94.38 113 ILE A N 1
ATOM 944 C CA . ILE A 1 113 ? 10.145 -2.479 5.151 1.00 94.38 113 ILE A CA 1
ATOM 945 C C . ILE A 1 113 ? 9.536 -1.106 5.465 1.00 94.38 113 ILE A C 1
ATOM 947 O O . ILE A 1 113 ? 8.908 -0.949 6.509 1.00 94.38 113 ILE A O 1
ATOM 951 N N . ILE A 1 114 ? 9.702 -0.115 4.587 1.00 92.88 114 ILE A N 1
ATOM 952 C CA . ILE A 1 114 ? 9.171 1.240 4.802 1.00 92.88 114 ILE A CA 1
ATOM 953 C C . ILE A 1 114 ? 7.643 1.272 4.667 1.00 92.88 114 ILE A C 1
ATOM 955 O O . ILE A 1 114 ? 6.962 1.923 5.460 1.00 92.88 114 ILE A O 1
ATOM 959 N N . VAL A 1 115 ? 7.091 0.589 3.661 1.00 94.75 115 VAL A N 1
ATOM 960 C CA . VAL A 1 115 ? 5.667 0.700 3.300 1.00 94.75 115 VAL A CA 1
ATOM 961 C C . VAL A 1 115 ? 4.790 -0.261 4.105 1.00 94.75 115 VAL A C 1
ATOM 963 O O . VAL A 1 115 ? 3.708 0.108 4.570 1.00 94.75 115 VAL A O 1
ATOM 966 N N . MET A 1 116 ? 5.264 -1.484 4.321 1.00 95.88 116 MET A N 1
ATOM 967 C CA . MET A 1 116 ? 4.483 -2.562 4.922 1.00 95.88 116 MET A CA 1
ATOM 968 C C . MET A 1 116 ? 3.911 -2.259 6.327 1.00 95.88 116 MET A C 1
ATOM 970 O O . MET A 1 116 ? 2.761 -2.634 6.586 1.00 95.88 116 MET A O 1
ATOM 974 N N . PRO A 1 117 ? 4.597 -1.521 7.228 1.00 94.81 117 PRO A N 1
ATOM 975 C CA . PRO A 1 117 ? 4.035 -1.135 8.521 1.00 94.81 117 PRO A CA 1
ATOM 976 C C . PRO A 1 117 ? 2.713 -0.365 8.415 1.00 94.81 117 PRO A C 1
ATOM 978 O O . PRO A 1 117 ? 1.846 -0.518 9.275 1.00 94.81 117 PRO A O 1
ATOM 981 N N . TYR A 1 118 ? 2.526 0.449 7.371 1.00 95.44 118 TYR A N 1
ATOM 982 C CA . TYR A 1 118 ? 1.286 1.203 7.174 1.00 95.44 118 TYR A CA 1
ATOM 983 C C . TYR A 1 118 ? 0.128 0.285 6.784 1.00 95.44 118 TYR A C 1
ATOM 985 O O . TYR A 1 118 ? -0.964 0.412 7.343 1.00 95.44 118 TYR A O 1
ATOM 993 N N . PHE A 1 119 ? 0.382 -0.682 5.899 1.00 96.25 119 PHE A N 1
ATOM 994 C CA . PHE A 1 119 ? -0.620 -1.662 5.476 1.00 96.25 119 PHE A CA 1
ATOM 995 C C . PHE A 1 119 ? -1.031 -2.559 6.642 1.00 96.25 119 PHE A C 1
ATOM 997 O O . PHE A 1 119 ? -2.218 -2.779 6.887 1.00 96.25 119 PHE A O 1
ATOM 1004 N N . TYR A 1 120 ? -0.048 -3.023 7.414 1.00 95.94 120 TYR A N 1
ATOM 1005 C CA . TYR A 1 120 ? -0.297 -3.880 8.564 1.00 95.94 120 TYR A CA 1
ATOM 1006 C C . TYR A 1 120 ? -1.093 -3.158 9.659 1.00 95.94 120 TYR A C 1
ATOM 1008 O O . TYR A 1 120 ? -2.049 -3.712 10.203 1.00 95.94 120 TYR A O 1
ATOM 1016 N N . LYS A 1 121 ? -0.779 -1.888 9.938 1.00 95.50 121 LYS A N 1
ATOM 1017 C CA . LYS A 1 121 ? -1.572 -1.070 10.870 1.00 95.50 121 LYS A CA 1
ATOM 1018 C C . LYS A 1 121 ? -2.981 -0.803 10.353 1.00 95.50 121 LYS A C 1
ATOM 1020 O O . LYS A 1 121 ? -3.920 -0.854 11.141 1.00 95.50 121 LYS A O 1
ATOM 1025 N N . ALA A 1 122 ? -3.158 -0.572 9.051 1.00 96.31 122 ALA A N 1
ATOM 1026 C CA . ALA A 1 122 ? -4.491 -0.450 8.463 1.00 96.31 122 ALA A CA 1
ATOM 1027 C C . ALA A 1 122 ? -5.315 -1.729 8.691 1.00 96.31 122 ALA A C 1
ATOM 1029 O O . ALA A 1 122 ? -6.477 -1.648 9.081 1.00 96.31 122 ALA A O 1
ATOM 1030 N N . LEU A 1 123 ? -4.700 -2.907 8.545 1.00 96.81 123 LEU A N 1
ATOM 1031 C CA . LEU A 1 123 ? -5.353 -4.186 8.828 1.00 96.81 123 LEU A CA 1
ATOM 1032 C C . LEU A 1 123 ? -5.728 -4.346 10.312 1.00 96.81 123 LEU A C 1
ATOM 1034 O O . LEU A 1 123 ? -6.826 -4.810 10.610 1.00 96.81 123 LEU A O 1
ATOM 1038 N N . GLN A 1 124 ? -4.855 -3.940 11.240 1.00 95.44 124 GLN A N 1
ATOM 1039 C CA . GLN A 1 124 ? -5.154 -3.960 12.681 1.00 95.44 124 GLN A CA 1
ATOM 1040 C C . GLN A 1 124 ? -6.374 -3.093 13.019 1.00 95.44 124 GLN A C 1
ATOM 1042 O O . GLN A 1 124 ? -7.261 -3.546 13.740 1.00 95.44 124 GLN A O 1
ATOM 1047 N N . VAL A 1 125 ? -6.454 -1.884 12.449 1.00 95.50 125 VAL A N 1
ATOM 1048 C CA . VAL A 1 125 ? -7.609 -0.986 12.616 1.00 95.50 125 VAL A CA 1
ATOM 1049 C C . VAL A 1 125 ? -8.894 -1.643 12.111 1.00 95.50 125 VAL A C 1
ATOM 1051 O O . VAL A 1 125 ? -9.905 -1.627 12.809 1.00 95.50 125 VAL A O 1
ATOM 1054 N N . GLU A 1 126 ? -8.869 -2.261 10.927 1.00 95.88 126 GLU A N 1
ATOM 1055 C CA . GLU A 1 126 ? -10.057 -2.925 10.378 1.00 95.88 126 GLU A CA 1
ATOM 1056 C C . GLU A 1 126 ? -10.493 -4.155 11.178 1.00 95.88 126 GLU A C 1
ATOM 1058 O O . GLU A 1 126 ? -11.693 -4.419 11.292 1.00 95.88 126 GLU A O 1
ATOM 1063 N N . ASN A 1 127 ? -9.544 -4.910 11.731 1.00 94.62 127 ASN A N 1
ATOM 1064 C CA . ASN A 1 127 ? -9.851 -6.065 12.568 1.00 94.62 127 ASN A CA 1
ATOM 1065 C C . ASN A 1 127 ? -10.516 -5.642 13.881 1.00 94.62 127 ASN A C 1
ATOM 1067 O O . ASN A 1 127 ? -11.554 -6.205 14.226 1.00 94.62 127 ASN A O 1
ATOM 1071 N N . GLU A 1 128 ? -9.980 -4.632 14.570 1.00 94.25 128 GLU A N 1
ATOM 1072 C CA . GLU A 1 128 ? -10.598 -4.133 15.806 1.00 94.25 128 GLU A CA 1
ATOM 1073 C C . GLU A 1 128 ? -11.948 -3.464 15.551 1.00 94.25 128 GLU A C 1
ATOM 1075 O O . GLU A 1 128 ? -12.901 -3.707 16.286 1.00 94.25 128 GLU A O 1
ATOM 1080 N N . ARG A 1 129 ? -12.091 -2.691 14.465 1.00 93.12 129 ARG A N 1
ATOM 1081 C CA . ARG A 1 129 ? -13.391 -2.105 14.110 1.00 93.12 129 ARG A CA 1
ATOM 1082 C C . ARG A 1 129 ? -14.455 -3.187 13.928 1.00 93.12 129 ARG A C 1
ATOM 1084 O O . ARG A 1 129 ? -15.562 -3.038 14.425 1.00 93.12 129 ARG A O 1
ATOM 1091 N N . LYS A 1 130 ? -14.131 -4.276 13.222 1.00 90.19 130 LYS A N 1
ATOM 1092 C CA . LYS A 1 130 ? -15.066 -5.396 13.033 1.00 90.19 130 LYS A CA 1
ATOM 1093 C C . LYS A 1 130 ? -15.363 -6.136 14.333 1.00 90.19 130 LYS A C 1
ATOM 1095 O O . LYS A 1 130 ? -16.485 -6.587 14.511 1.00 90.19 130 LYS A O 1
ATOM 1100 N N . ARG A 1 131 ? -14.377 -6.255 15.223 1.00 89.81 131 ARG A N 1
ATOM 1101 C CA . ARG A 1 131 ? -14.557 -6.881 16.533 1.00 89.81 131 ARG A CA 1
ATOM 1102 C C . ARG A 1 131 ? -15.478 -6.073 17.447 1.00 89.81 131 ARG A C 1
ATOM 1104 O O . ARG A 1 131 ? -16.227 -6.684 18.180 1.00 89.81 131 ARG A O 1
ATOM 1111 N N . ASN A 1 132 ? -15.439 -4.743 17.384 1.00 83.06 132 ASN A N 1
ATOM 1112 C CA . ASN A 1 132 ? -16.288 -3.872 18.208 1.00 83.06 132 ASN A CA 1
ATOM 1113 C C . ASN A 1 132 ? -17.735 -3.736 17.695 1.00 83.06 132 ASN A C 1
ATOM 1115 O O . ASN A 1 132 ? -18.567 -3.166 18.393 1.00 83.06 132 ASN A O 1
ATOM 1119 N N . ILE A 1 133 ? -18.019 -4.180 16.465 1.00 72.00 133 ILE A N 1
ATOM 1120 C CA . ILE A 1 133 ? -19.365 -4.153 15.863 1.00 72.00 133 ILE A CA 1
ATOM 1121 C C . ILE A 1 133 ? -20.125 -5.471 16.116 1.00 72.00 133 ILE A C 1
ATOM 1123 O O . ILE A 1 133 ? -21.352 -5.471 16.066 1.00 72.00 133 ILE A O 1
ATOM 1127 N N . ASN A 1 134 ? -19.405 -6.567 16.380 1.00 53.16 134 ASN A N 1
ATOM 1128 C CA . ASN A 1 134 ? -19.963 -7.881 16.719 1.00 53.16 134 ASN A CA 1
ATOM 1129 C C . ASN A 1 134 ? -20.029 -8.076 18.234 1.00 53.16 134 ASN A C 1
ATOM 1131 O O . ASN A 1 134 ? -20.959 -8.782 18.674 1.00 53.16 134 ASN A O 1
#